Protein AF-A0A1Q3QXI0-F1 (afdb_monomer)

Radius of gyration: 13.59 Å; Cα contacts (8 Å, |Δi|>4): 104; chains: 1; bounding box: 26×28×39 Å

pLDDT: mean 72.35, std 19.9, range [29.95, 94.12]

Structure (mmCIF, N/CA/C/O backbone):
data_AF-A0A1Q3QXI0-F1
#
_entry.id   AF-A0A1Q3QXI0-F1
#
loop_
_atom_site.group_PDB
_atom_site.id
_atom_site.type_symbol
_atom_site.label_atom_id
_atom_site.label_alt_id
_atom_site.label_comp_id
_atom_site.label_asym_id
_atom_site.label_entity_id
_atom_site.label_seq_id
_atom_site.pdbx_PDB_ins_code
_atom_site.Cartn_x
_atom_site.Cartn_y
_atom_site.Cartn_z
_atom_site.occupancy
_atom_site.B_iso_or_equiv
_atom_site.auth_seq_id
_atom_site.auth_comp_id
_atom_site.auth_asym_id
_atom_site.auth_atom_id
_atom_site.pdbx_PDB_model_num
ATOM 1 N N . MET A 1 1 ? -10.590 13.897 13.357 1.00 40.12 1 MET A N 1
ATOM 2 C CA . MET A 1 1 ? -10.047 14.869 12.386 1.00 40.12 1 MET A CA 1
ATOM 3 C C . MET A 1 1 ? -10.174 14.220 11.021 1.00 40.12 1 MET A C 1
ATOM 5 O O . MET A 1 1 ? -9.720 13.094 10.891 1.00 40.12 1 MET A O 1
ATOM 9 N N . ILE A 1 2 ? -10.885 14.841 10.079 1.00 41.09 2 ILE A N 1
ATOM 10 C CA . ILE A 1 2 ? -11.033 14.317 8.714 1.00 41.09 2 ILE A CA 1
ATOM 11 C C . ILE A 1 2 ? -9.902 14.930 7.898 1.00 41.09 2 ILE A C 1
ATOM 13 O O . ILE A 1 2 ? -9.875 16.147 7.731 1.00 41.09 2 ILE A O 1
ATOM 17 N N . SER A 1 3 ? -8.960 14.113 7.442 1.00 41.44 3 SER A N 1
ATOM 18 C CA . SER A 1 3 ? -7.974 14.551 6.454 1.00 41.44 3 SER A CA 1
ATOM 19 C C . SER A 1 3 ? -8.533 14.208 5.076 1.00 41.44 3 SER A C 1
ATOM 21 O O . SER A 1 3 ? -8.919 13.069 4.860 1.00 41.44 3 SER A O 1
ATOM 23 N N . GLU A 1 4 ? -8.631 15.153 4.147 1.00 44.25 4 GLU A N 1
ATOM 24 C CA . GLU A 1 4 ? -9.014 14.862 2.756 1.00 44.25 4 GLU A CA 1
ATOM 25 C C . GLU A 1 4 ? -7.803 15.050 1.840 1.00 44.25 4 GLU A C 1
ATOM 27 O O . GLU A 1 4 ? -7.017 15.974 2.049 1.00 44.25 4 GLU A O 1
ATOM 32 N N . TYR A 1 5 ? -7.653 14.203 0.819 1.00 41.25 5 TYR A N 1
ATOM 33 C CA . TYR A 1 5 ? -6.683 14.414 -0.257 1.00 41.25 5 TYR A CA 1
ATOM 34 C C . TYR A 1 5 ? -7.327 14.237 -1.633 1.00 41.25 5 TYR A C 1
ATOM 36 O O . TYR A 1 5 ? -8.246 13.442 -1.817 1.00 41.25 5 TYR A O 1
ATOM 44 N N . GLN A 1 6 ? -6.848 15.008 -2.609 1.00 38.47 6 GLN A N 1
ATOM 45 C CA . GLN A 1 6 ? -7.313 14.982 -3.991 1.00 38.47 6 GLN A CA 1
ATOM 46 C C . GLN A 1 6 ? -6.135 14.661 -4.907 1.00 38.47 6 GLN A C 1
ATOM 48 O O . GLN A 1 6 ? -5.092 15.309 -4.850 1.00 38.47 6 GLN A O 1
ATOM 53 N N . THR A 1 7 ? -6.299 13.645 -5.742 1.00 40.31 7 THR A N 1
ATOM 54 C CA . THR A 1 7 ? -5.326 13.278 -6.778 1.00 40.31 7 THR A CA 1
ATOM 55 C C . THR A 1 7 ? -5.309 14.316 -7.902 1.00 40.31 7 THR A C 1
ATOM 57 O O . THR A 1 7 ? -6.266 15.069 -8.089 1.00 40.31 7 THR A O 1
ATOM 60 N N . SER A 1 8 ? -4.242 14.333 -8.703 1.00 34.88 8 SER A N 1
ATOM 61 C CA . SER A 1 8 ? -4.115 15.218 -9.872 1.00 34.88 8 SER A CA 1
ATOM 62 C C . SER A 1 8 ? -5.177 14.966 -10.952 1.00 34.88 8 SER A C 1
ATOM 64 O O . SER A 1 8 ? -5.515 15.881 -11.696 1.00 34.88 8 SER A O 1
ATOM 66 N N . SER A 1 9 ? -5.748 13.758 -11.007 1.00 46.75 9 SER A N 1
ATOM 67 C CA . SER A 1 9 ? -6.891 13.409 -11.863 1.00 46.75 9 SER A CA 1
ATOM 68 C C . SER A 1 9 ? -8.246 13.836 -11.283 1.00 46.75 9 SER A C 1
ATOM 70 O O . SER A 1 9 ? -9.273 13.686 -11.939 1.00 46.75 9 SER A O 1
ATOM 72 N N . GLY A 1 10 ? -8.264 14.383 -10.064 1.00 41.38 10 GLY A N 1
ATOM 73 C CA . GLY A 1 10 ? -9.452 14.930 -9.417 1.00 41.38 10 GLY A CA 1
ATOM 74 C C . GLY A 1 10 ? 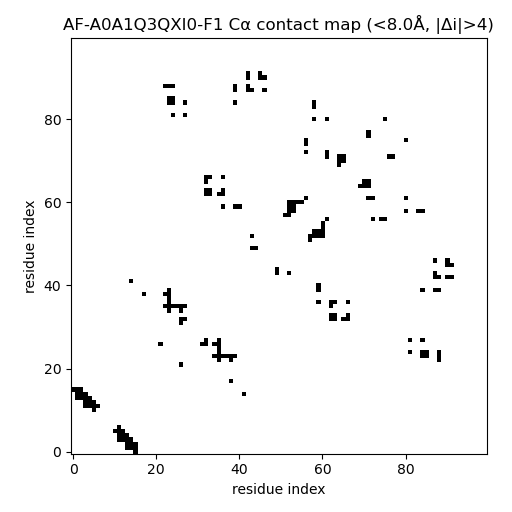-10.195 13.970 -8.488 1.00 41.38 10 GLY A C 1
ATOM 75 O O . GLY A 1 10 ? -11.165 14.392 -7.859 1.00 41.38 10 GLY A O 1
ATOM 76 N N . ALA A 1 11 ? -9.749 12.719 -8.338 1.00 40.97 11 ALA A N 1
ATOM 77 C CA . ALA A 1 11 ? -10.340 11.803 -7.363 1.00 40.97 11 ALA A CA 1
ATOM 78 C C . ALA A 1 11 ? -10.050 12.289 -5.934 1.00 40.97 11 ALA A C 1
ATOM 80 O O . ALA A 1 11 ? -8.889 12.533 -5.597 1.00 40.97 11 ALA A O 1
ATOM 81 N N . ARG A 1 12 ? -11.102 12.447 -5.124 1.00 43.16 12 ARG A N 1
ATOM 82 C CA . ARG A 1 12 ? -11.049 12.904 -3.728 1.00 43.16 12 ARG A CA 1
ATOM 83 C C . ARG A 1 12 ? -11.237 11.725 -2.783 1.00 43.16 12 ARG A C 1
ATOM 85 O O . ARG A 1 12 ? -12.123 10.905 -2.995 1.00 43.16 12 ARG A O 1
ATOM 92 N N . PHE A 1 13 ? -10.447 11.695 -1.723 1.00 45.00 13 PHE A N 1
ATOM 93 C CA . PHE A 1 13 ? -10.462 10.668 -0.692 1.00 45.00 13 PHE A CA 1
ATOM 94 C C . PHE A 1 13 ? -10.527 11.353 0.669 1.00 45.00 13 PHE A C 1
ATOM 96 O O . PHE A 1 13 ? -9.797 12.316 0.909 1.00 45.00 13 PHE A O 1
ATOM 103 N N . SER A 1 14 ? -11.395 10.875 1.556 1.00 44.44 14 SER A N 1
ATOM 104 C CA . SER A 1 14 ? -11.457 11.338 2.939 1.00 44.44 14 SER A CA 1
ATOM 105 C C . SER A 1 14 ? -10.972 10.241 3.883 1.00 44.44 14 SER A C 1
ATOM 107 O O . SER A 1 14 ? -11.430 9.102 3.855 1.00 44.44 14 SER A O 1
ATOM 109 N N . PHE A 1 15 ? -10.073 10.607 4.789 1.00 52.59 15 PHE A N 1
ATOM 110 C CA . PHE A 1 15 ? -9.661 9.815 5.944 1.00 52.59 15 PHE A CA 1
ATOM 111 C C . PHE A 1 15 ? -10.688 9.958 7.082 1.00 52.59 15 PHE A C 1
ATOM 113 O O . PHE A 1 15 ? -10.341 10.183 8.242 1.00 52.59 15 PHE A O 1
ATOM 120 N N . SER A 1 16 ? -11.978 9.874 6.752 1.00 47.16 16 SER A N 1
ATOM 121 C CA . SER A 1 16 ? -13.069 9.768 7.720 1.00 47.16 16 SER A CA 1
ATOM 122 C C . SER A 1 16 ? -13.718 8.398 7.584 1.00 47.16 16 SER A C 1
ATOM 124 O O . SER A 1 16 ? -14.532 8.200 6.688 1.00 47.16 16 SER A O 1
ATOM 126 N N . GLY A 1 17 ? -13.391 7.469 8.482 1.00 51.38 17 GLY A N 1
ATOM 127 C CA . GLY A 1 17 ? -14.161 6.229 8.610 1.00 51.38 17 GLY A CA 1
ATOM 128 C C . GLY A 1 17 ? -13.478 4.966 8.110 1.00 51.38 17 GLY A C 1
ATOM 129 O O . GLY A 1 17 ? -14.119 4.159 7.447 1.00 51.38 17 GLY A O 1
ATOM 130 N N . TRP A 1 18 ? -12.222 4.734 8.494 1.00 56.56 18 TRP A N 1
ATOM 131 C CA . TRP A 1 18 ? -11.760 3.351 8.551 1.00 56.56 18 TRP A CA 1
ATOM 132 C C . TRP A 1 18 ? -12.622 2.624 9.593 1.00 56.56 18 TRP A C 1
ATOM 134 O O . TRP A 1 18 ? -12.568 2.962 10.780 1.00 56.56 18 TRP A O 1
ATOM 144 N N . ALA A 1 19 ? -13.506 1.729 9.148 1.00 51.69 19 ALA A N 1
ATOM 145 C CA . ALA A 1 19 ? -14.425 1.042 10.042 1.00 51.69 19 ALA A CA 1
ATOM 146 C C . ALA A 1 19 ? -13.628 0.247 11.087 1.00 51.69 19 ALA A C 1
ATOM 148 O O . ALA A 1 19 ? -12.597 -0.359 10.785 1.00 51.69 19 ALA A O 1
ATOM 149 N N . ALA A 1 20 ? -14.092 0.263 12.337 1.00 48.56 20 ALA A N 1
ATOM 150 C CA . ALA A 1 20 ? -13.493 -0.566 13.372 1.00 48.56 20 ALA A CA 1
ATOM 151 C C . ALA A 1 20 ? -13.572 -2.040 12.939 1.00 48.56 20 ALA A C 1
ATOM 153 O O . ALA A 1 20 ? -14.663 -2.546 12.687 1.00 48.56 20 ALA A O 1
ATOM 154 N N . GLY A 1 21 ? -12.422 -2.712 12.850 1.00 53.34 21 GLY A N 1
ATOM 155 C CA . GLY A 1 21 ? -12.343 -4.120 12.449 1.00 53.34 21 GLY A CA 1
ATOM 156 C C . GLY A 1 21 ? -12.091 -4.368 10.963 1.00 53.34 21 GLY A C 1
ATOM 157 O O . GLY A 1 21 ? -12.061 -5.522 10.562 1.00 53.34 21 GLY A O 1
ATOM 158 N N . GLU A 1 22 ? -11.885 -3.330 10.154 1.00 67.25 22 GLU A N 1
ATOM 159 C CA . GLU A 1 22 ? -11.146 -3.505 8.907 1.00 67.25 22 GLU A CA 1
ATOM 160 C C . GLU A 1 22 ? -9.676 -3.210 9.199 1.00 67.25 22 GLU A C 1
ATOM 162 O O . GLU A 1 22 ? -9.349 -2.392 10.058 1.00 67.25 22 GLU A O 1
ATOM 167 N N . SER A 1 23 ? -8.747 -3.886 8.547 1.00 78.62 23 SER A N 1
ATOM 168 C CA . SER A 1 23 ? -7.320 -3.599 8.651 1.00 78.62 23 SER A CA 1
ATOM 169 C C . SER A 1 23 ? -6.683 -3.792 7.283 1.00 78.62 23 SER A C 1
ATOM 171 O O . SER A 1 23 ? -7.214 -4.568 6.484 1.00 78.62 23 SER A O 1
ATOM 173 N N . PRO A 1 24 ? -5.582 -3.084 6.967 1.00 86.75 24 PRO A N 1
ATOM 174 C CA . PRO A 1 24 ? -4.925 -3.235 5.673 1.00 86.75 24 PRO A CA 1
ATOM 175 C C . PRO A 1 24 ? -4.677 -4.707 5.315 1.00 86.75 24 PRO A C 1
ATOM 177 O O . PRO A 1 24 ? -4.939 -5.117 4.188 1.00 86.75 24 PRO A O 1
ATOM 180 N N .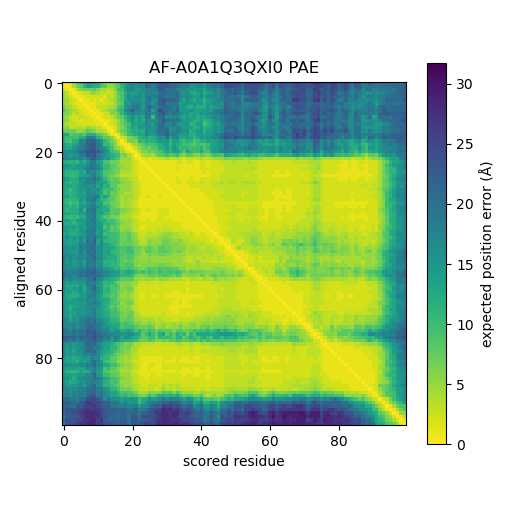 LEU A 1 25 ? -4.285 -5.527 6.297 1.00 87.56 25 LEU A N 1
ATOM 181 C CA . LEU A 1 25 ? -4.072 -6.960 6.111 1.00 87.56 25 LEU A CA 1
ATOM 182 C C . LEU A 1 25 ? -5.360 -7.737 5.802 1.00 87.56 25 LEU A C 1
ATOM 184 O O . LEU A 1 25 ? -5.353 -8.594 4.926 1.00 87.56 25 LEU A O 1
ATOM 188 N N . GLU A 1 26 ? -6.474 -7.441 6.473 1.00 86.50 26 GLU A N 1
ATOM 189 C CA . GLU A 1 26 ? -7.767 -8.080 6.172 1.00 86.50 26 GLU A CA 1
ATOM 190 C C . GLU A 1 26 ? -8.289 -7.680 4.786 1.00 86.50 26 GLU A C 1
ATOM 192 O O . GLU A 1 26 ? -8.908 -8.489 4.093 1.00 86.50 26 GLU A O 1
ATOM 197 N N . CYS A 1 27 ? -8.034 -6.446 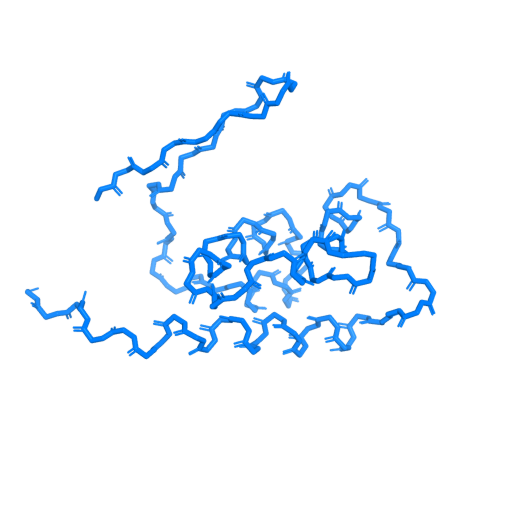4.344 1.00 88.44 27 CYS A N 1
ATOM 198 C CA . CYS A 1 27 ? -8.318 -6.024 2.972 1.00 88.44 27 CYS A CA 1
ATOM 199 C C . CYS A 1 27 ? -7.432 -6.776 1.969 1.00 88.44 27 CYS A C 1
ATOM 201 O O . CYS A 1 27 ? -7.941 -7.280 0.969 1.00 88.44 27 CYS A O 1
ATOM 203 N N . PHE A 1 28 ? -6.141 -6.938 2.273 1.00 92.31 28 PHE A N 1
ATOM 204 C CA . PHE A 1 28 ? -5.217 -7.726 1.460 1.00 92.31 28 PHE A CA 1
ATOM 205 C C . PHE A 1 28 ? -5.672 -9.188 1.318 1.00 92.31 28 PHE A C 1
ATOM 207 O O . PHE A 1 28 ? -5.758 -9.710 0.208 1.00 92.31 28 PHE A O 1
ATOM 214 N N . ASP A 1 29 ? -6.031 -9.840 2.426 1.00 90.62 29 ASP A N 1
ATOM 215 C CA . ASP A 1 29 ? -6.457 -11.246 2.447 1.00 90.62 29 ASP A CA 1
ATOM 216 C C . ASP A 1 29 ? -7.760 -11.478 1.662 1.00 90.62 29 ASP A C 1
ATOM 218 O O . ASP A 1 29 ? -7.940 -12.527 1.038 1.00 90.62 29 ASP A O 1
ATOM 222 N N . ARG A 1 30 ? -8.646 -10.474 1.626 1.00 91.56 30 ARG A N 1
ATOM 223 C CA . ARG A 1 30 ? -9.876 -10.468 0.814 1.00 91.56 30 ARG A CA 1
ATOM 224 C C . ARG A 1 30 ? -9.646 -10.081 -0.651 1.00 91.56 30 ARG A C 1
ATOM 226 O O . ARG A 1 30 ? -10.597 -10.119 -1.429 1.00 91.56 30 ARG A O 1
ATOM 233 N N . ARG A 1 31 ? -8.411 -9.738 -1.037 1.00 91.94 31 ARG A N 1
ATOM 234 C CA . ARG A 1 31 ? -8.048 -9.178 -2.353 1.00 91.94 31 ARG A CA 1
ATOM 235 C C . ARG A 1 31 ? -8.749 -7.860 -2.681 1.00 91.94 31 ARG A C 1
ATOM 237 O O . ARG A 1 31 ? -8.946 -7.520 -3.845 1.00 91.94 31 ARG A O 1
ATOM 244 N N . ASP A 1 32 ? -9.115 -7.109 -1.652 1.00 90.12 32 ASP A N 1
ATOM 245 C CA . ASP A 1 32 ? -9.628 -5.753 -1.784 1.00 90.12 32 ASP A CA 1
ATOM 246 C C . ASP A 1 32 ? -8.448 -4.776 -1.838 1.00 90.12 32 ASP A C 1
ATOM 248 O O . ASP A 1 32 ? -8.058 -4.151 -0.847 1.00 90.12 32 ASP A O 1
ATOM 252 N N . TRP A 1 33 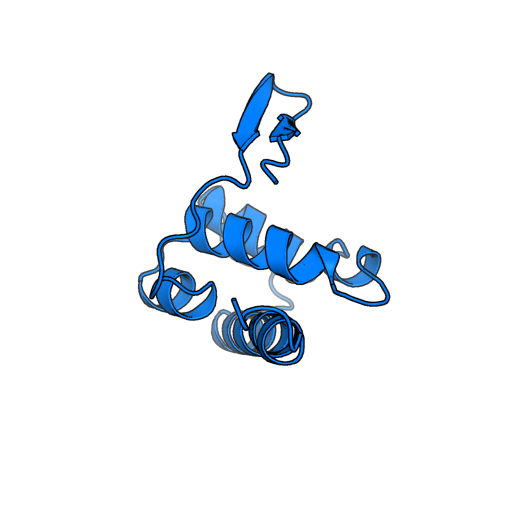? -7.818 -4.713 -3.011 1.00 91.06 33 TRP A N 1
ATOM 253 C CA . TRP A 1 33 ? -6.570 -3.979 -3.216 1.00 91.06 33 TRP A CA 1
ATOM 254 C C . TRP A 1 33 ? -6.720 -2.476 -3.023 1.00 91.06 33 TRP A C 1
ATOM 256 O O . TRP A 1 33 ? -5.815 -1.842 -2.487 1.00 91.06 33 TRP A O 1
ATOM 266 N N . LEU A 1 34 ? -7.868 -1.911 -3.400 1.00 88.25 34 LEU A N 1
ATOM 267 C CA . LEU A 1 34 ? -8.118 -0.480 -3.266 1.00 88.25 34 LEU A CA 1
ATOM 268 C C . LEU A 1 34 ? -8.228 -0.075 -1.793 1.00 88.25 34 LEU A C 1
ATOM 270 O O . LEU A 1 34 ? -7.578 0.884 -1.371 1.00 88.25 34 LEU A O 1
ATOM 274 N N . ASN A 1 35 ? -8.989 -0.826 -0.990 1.00 83.94 35 ASN A N 1
ATOM 275 C CA . ASN A 1 35 ? -9.056 -0.553 0.443 1.00 83.94 35 ASN A CA 1
ATOM 276 C C . ASN A 1 35 ? -7.740 -0.906 1.146 1.00 83.94 35 ASN A C 1
ATOM 278 O O . ASN A 1 35 ? -7.321 -0.171 2.038 1.00 83.94 35 ASN A O 1
ATOM 282 N N . CYS A 1 36 ? -7.030 -1.955 0.717 1.00 90.00 36 CYS A N 1
ATOM 283 C CA . CYS A 1 36 ? -5.691 -2.258 1.229 1.00 90.00 36 CYS A CA 1
ATOM 284 C C . CYS A 1 36 ? -4.714 -1.096 0.993 1.00 90.00 36 CYS A C 1
ATOM 286 O O . CYS A 1 36 ? -4.059 -0.650 1.936 1.00 90.00 36 CYS A O 1
ATOM 288 N N . LEU A 1 37 ? -4.651 -0.566 -0.235 1.00 90.44 37 LEU A N 1
ATOM 289 C CA . LEU A 1 37 ? -3.839 0.599 -0.590 1.00 90.44 37 LEU A CA 1
ATOM 290 C C . LEU A 1 37 ? -4.179 1.791 0.303 1.00 90.44 37 LEU A C 1
ATOM 292 O O . LEU A 1 37 ? -3.285 2.393 0.895 1.00 90.44 37 LEU A O 1
ATOM 296 N N . HIS A 1 38 ? -5.468 2.094 0.452 1.00 83.81 38 HIS A N 1
ATOM 297 C CA . HIS A 1 38 ? -5.921 3.206 1.279 1.00 83.81 38 HIS A CA 1
ATOM 298 C C . HIS A 1 38 ? -5.473 3.057 2.745 1.00 83.81 38 HIS A C 1
ATOM 300 O O . HIS A 1 38 ? -4.945 4.001 3.339 1.00 83.81 38 HIS A O 1
ATOM 306 N N . GLY A 1 39 ? -5.608 1.859 3.315 1.00 84.00 39 GLY A N 1
ATOM 307 C CA . GLY A 1 39 ? -5.170 1.574 4.680 1.00 84.00 39 GLY A CA 1
ATOM 308 C C . GLY A 1 39 ? -3.658 1.682 4.850 1.00 84.00 39 GLY A C 1
ATOM 309 O O . GLY A 1 39 ? -3.176 2.275 5.816 1.00 84.00 39 GLY A O 1
ATOM 310 N N . CYS A 1 40 ? -2.894 1.175 3.882 1.00 87.81 40 CYS A N 1
ATOM 311 C CA . CYS A 1 40 ? -1.443 1.312 3.866 1.00 87.81 40 CYS A CA 1
ATOM 312 C C . CYS A 1 40 ? -0.997 2.772 3.723 1.00 87.81 40 CYS A C 1
ATOM 314 O O . CYS A 1 40 ? -0.057 3.167 4.405 1.00 87.81 40 CYS A O 1
ATOM 316 N N . MET A 1 41 ? -1.679 3.601 2.925 1.00 86.69 41 MET A N 1
ATOM 317 C CA . MET A 1 41 ? -1.394 5.041 2.833 1.00 86.69 41 MET A CA 1
ATOM 318 C C . MET A 1 41 ? -1.617 5.758 4.170 1.00 86.69 41 MET A C 1
ATOM 320 O O . MET A 1 41 ? -0.831 6.629 4.541 1.00 86.69 41 MET A O 1
ATOM 324 N N . PHE A 1 42 ? -2.647 5.372 4.927 1.00 80.75 42 PHE A N 1
ATOM 325 C CA . PHE A 1 42 ? -2.851 5.889 6.279 1.00 80.75 42 PHE A CA 1
ATOM 326 C C . PHE A 1 42 ? -1.709 5.475 7.219 1.00 80.75 42 PHE A C 1
ATOM 328 O O . PHE A 1 42 ? -1.112 6.325 7.881 1.00 80.75 42 PHE A O 1
ATOM 335 N N . CYS A 1 43 ? -1.353 4.186 7.247 1.00 79.50 43 CYS A N 1
ATOM 336 C CA . CYS A 1 43 ? -0.245 3.684 8.064 1.00 79.50 43 CYS A CA 1
ATOM 337 C C . CYS A 1 43 ? 1.109 4.309 7.677 1.00 79.50 43 CYS A C 1
ATOM 339 O O . CYS A 1 43 ? 1.927 4.587 8.553 1.00 79.50 43 CYS A O 1
ATOM 341 N N . ALA A 1 44 ? 1.328 4.582 6.388 1.00 83.69 44 ALA A N 1
ATOM 342 C CA . ALA A 1 44 ? 2.521 5.239 5.859 1.00 83.69 44 ALA A CA 1
ATOM 343 C C . ALA A 1 44 ? 2.746 6.638 6.447 1.00 83.69 44 ALA A C 1
ATOM 345 O O . ALA A 1 44 ? 3.892 7.037 6.637 1.00 83.69 44 ALA A O 1
ATOM 346 N N . GLY A 1 45 ? 1.676 7.355 6.811 1.00 77.88 45 GLY A N 1
ATOM 347 C CA . GLY A 1 45 ? 1.769 8.651 7.492 1.00 77.88 45 GLY A CA 1
ATOM 348 C C . GLY A 1 45 ? 2.467 8.596 8.859 1.00 77.88 45 GLY A C 1
ATOM 349 O O . GLY A 1 45 ? 2.904 9.627 9.363 1.00 77.88 45 GLY A O 1
ATOM 350 N N . PHE A 1 46 ? 2.607 7.401 9.440 1.00 74.12 46 PHE A N 1
ATOM 351 C CA . PHE A 1 46 ? 3.327 7.154 10.692 1.00 74.12 46 PHE A CA 1
ATOM 352 C C . PHE A 1 46 ? 4.717 6.534 10.474 1.00 74.12 46 PHE A C 1
ATOM 354 O O . PHE A 1 46 ? 5.424 6.255 11.444 1.00 74.12 46 PHE A O 1
ATOM 361 N N . HIS A 1 47 ? 5.120 6.292 9.222 1.00 76.12 47 HIS A N 1
ATOM 362 C CA . HIS A 1 47 ? 6.426 5.728 8.900 1.00 76.12 47 HIS A CA 1
ATOM 363 C C . HIS A 1 47 ? 7.522 6.806 9.022 1.00 76.12 47 HIS A C 1
ATOM 365 O O . HIS A 1 47 ? 7.327 7.922 8.538 1.00 76.12 47 HIS A O 1
ATOM 371 N N . PRO A 1 48 ? 8.687 6.506 9.632 1.00 74.62 48 PRO A N 1
ATOM 372 C CA . PRO A 1 48 ? 9.757 7.492 9.826 1.00 74.62 48 PRO A CA 1
ATOM 373 C C . PRO A 1 48 ? 10.387 7.984 8.515 1.00 74.62 48 PRO A C 1
ATOM 375 O O . PRO A 1 48 ? 10.906 9.096 8.471 1.00 74.62 48 PRO A O 1
ATOM 378 N N . ASP A 1 49 ? 10.328 7.180 7.451 1.00 80.75 49 ASP A N 1
ATOM 379 C CA . ASP A 1 49 ? 10.716 7.593 6.100 1.00 80.75 49 ASP A CA 1
ATOM 380 C C . ASP A 1 49 ? 9.683 7.106 5.072 1.00 80.75 49 ASP A C 1
ATOM 382 O O . ASP A 1 49 ? 9.770 5.971 4.610 1.00 80.75 49 ASP A O 1
ATOM 386 N N . PRO A 1 50 ? 8.652 7.894 4.736 1.00 73.88 50 PRO A N 1
ATOM 387 C CA . PRO A 1 50 ? 7.594 7.452 3.828 1.00 73.88 50 PRO A CA 1
ATOM 388 C C . PRO A 1 50 ? 8.064 7.290 2.373 1.00 73.88 50 PRO A C 1
ATOM 390 O O . PRO A 1 50 ? 7.338 6.711 1.569 1.00 73.88 50 PRO A O 1
ATOM 393 N N . ARG A 1 51 ? 9.259 7.784 2.011 1.00 78.62 51 ARG A N 1
ATOM 394 C CA . ARG A 1 51 ? 9.766 7.729 0.629 1.00 78.62 51 ARG A CA 1
ATOM 395 C C . ARG A 1 51 ? 10.078 6.305 0.187 1.00 78.62 51 ARG A C 1
ATOM 397 O O . ARG A 1 51 ? 9.776 5.967 -0.948 1.00 78.62 51 ARG A O 1
ATOM 404 N N . THR A 1 52 ? 10.574 5.464 1.094 1.00 79.69 52 THR A N 1
ATOM 405 C CA . THR A 1 52 ? 10.875 4.050 0.809 1.00 79.69 52 THR A CA 1
ATOM 406 C C . THR A 1 52 ? 9.626 3.237 0.463 1.00 79.69 52 THR A C 1
ATOM 408 O O . THR A 1 52 ? 9.708 2.176 -0.142 1.00 79.69 52 THR A O 1
ATOM 411 N N . LEU A 1 53 ? 8.439 3.733 0.825 1.00 80.81 53 LEU A N 1
ATOM 412 C CA . LEU A 1 53 ? 7.163 3.094 0.509 1.00 80.81 53 LEU A CA 1
ATOM 413 C C . LEU A 1 53 ? 6.702 3.392 -0.927 1.00 80.81 53 LEU A C 1
ATOM 415 O O . LEU A 1 53 ? 5.800 2.712 -1.415 1.00 80.81 53 LEU A O 1
ATOM 419 N N . LEU A 1 54 ? 7.301 4.405 -1.565 1.00 77.81 54 LEU A N 1
ATOM 420 C CA . LEU A 1 54 ? 7.016 4.893 -2.919 1.00 77.81 54 LEU A CA 1
ATOM 421 C C . LEU A 1 54 ? 8.105 4.512 -3.938 1.00 77.81 54 LEU A C 1
ATOM 423 O O . LEU A 1 54 ? 7.953 4.843 -5.112 1.00 77.81 54 LEU A O 1
ATOM 427 N N . GLU A 1 55 ? 9.201 3.889 -3.495 1.00 81.12 55 GLU A N 1
ATOM 428 C CA . GLU A 1 55 ? 10.256 3.373 -4.376 1.00 81.12 55 GLU A CA 1
ATOM 429 C C . GLU A 1 55 ? 9.705 2.286 -5.313 1.00 81.12 55 GLU A C 1
ATOM 431 O O . GLU A 1 55 ? 8.652 1.699 -5.047 1.00 81.12 55 GLU A O 1
ATOM 436 N N . ASP A 1 56 ? 10.417 2.021 -6.411 1.00 66.56 56 ASP A N 1
ATOM 437 C CA . ASP A 1 56 ? 10.146 0.845 -7.240 1.00 66.56 56 ASP A CA 1
ATOM 438 C C . ASP A 1 56 ? 10.287 -0.411 -6.359 1.00 66.56 56 ASP A C 1
ATOM 440 O O . ASP A 1 56 ? 11.201 -0.495 -5.539 1.00 66.56 56 ASP A O 1
ATOM 444 N N . ASP A 1 57 ? 9.331 -1.338 -6.464 1.00 74.62 57 ASP A N 1
ATOM 445 C CA . ASP A 1 57 ? 9.125 -2.482 -5.554 1.00 74.62 57 ASP A CA 1
ATOM 446 C C . ASP A 1 57 ? 8.650 -2.122 -4.121 1.00 74.62 57 ASP A C 1
ATOM 448 O O . ASP A 1 57 ? 8.483 -2.992 -3.258 1.00 74.62 57 ASP A O 1
ATOM 452 N N . GLY A 1 58 ? 8.383 -0.841 -3.849 1.00 84.44 58 GLY A N 1
ATOM 453 C CA . GLY A 1 58 ? 7.822 -0.359 -2.591 1.00 84.44 58 GLY A CA 1
ATOM 454 C C . GLY A 1 58 ? 6.372 -0.806 -2.376 1.00 84.44 58 GLY A C 1
ATOM 455 O O . GLY A 1 58 ? 5.595 -1.002 -3.308 1.00 84.44 58 GLY A O 1
ATOM 456 N N . ILE A 1 59 ? 5.953 -0.924 -1.113 1.00 90.50 59 ILE A N 1
ATOM 457 C CA . ILE A 1 59 ? 4.608 -1.422 -0.776 1.00 90.50 59 ILE A CA 1
ATOM 458 C C . ILE A 1 59 ? 3.472 -0.631 -1.444 1.00 90.50 59 ILE A C 1
ATOM 460 O O . ILE A 1 59 ? 2.513 -1.238 -1.918 1.00 90.50 59 ILE A O 1
ATOM 464 N N . LEU A 1 60 ? 3.545 0.707 -1.488 1.00 90.25 60 LEU A N 1
ATOM 465 C CA . LEU A 1 60 ? 2.483 1.509 -2.105 1.00 90.25 60 LEU A CA 1
ATOM 466 C C . LEU A 1 60 ? 2.528 1.401 -3.631 1.00 90.25 60 LEU A C 1
ATOM 468 O O . LEU A 1 60 ? 1.468 1.405 -4.249 1.00 90.25 60 LEU A O 1
ATOM 472 N N . HIS A 1 61 ? 3.720 1.258 -4.219 1.00 89.81 61 HIS A N 1
ATOM 473 C CA . HIS A 1 61 ? 3.894 1.001 -5.649 1.00 89.81 61 HIS A CA 1
ATOM 474 C C . HIS A 1 61 ? 3.167 -0.289 -6.059 1.00 89.81 61 HIS A C 1
ATOM 476 O O . HIS A 1 61 ? 2.277 -0.265 -6.909 1.00 89.81 61 HIS A O 1
ATOM 482 N N . GLU A 1 62 ? 3.457 -1.402 -5.383 1.00 91.50 62 GLU A N 1
ATOM 483 C CA . GLU A 1 62 ? 2.854 -2.700 -5.708 1.00 91.50 62 GLU A CA 1
ATOM 484 C C . GLU A 1 62 ? 1.340 -2.737 -5.450 1.00 91.50 62 GLU A C 1
ATOM 486 O O . GLU A 1 62 ? 0.574 -3.329 -6.213 1.00 91.50 62 GLU A O 1
ATOM 491 N N . LEU A 1 63 ? 0.866 -2.067 -4.394 1.00 92.25 63 LEU A N 1
ATOM 492 C CA . LEU A 1 63 ? -0.570 -1.963 -4.124 1.00 92.25 63 LEU A CA 1
ATOM 493 C C . LEU A 1 63 ? -1.303 -1.107 -5.169 1.00 92.25 63 LEU A C 1
ATOM 495 O O . LEU A 1 63 ? -2.462 -1.395 -5.471 1.00 92.25 63 LEU A O 1
ATOM 499 N N . VAL A 1 64 ? -0.649 -0.096 -5.752 1.00 91.12 64 VAL A N 1
ATOM 500 C CA . VAL A 1 64 ? -1.195 0.666 -6.888 1.00 91.12 64 VAL A CA 1
ATOM 501 C C . VAL A 1 64 ? -1.330 -0.221 -8.125 1.00 91.12 64 VAL A C 1
ATOM 503 O O . VAL A 1 64 ? -2.371 -0.155 -8.781 1.00 91.12 64 VAL A O 1
ATOM 506 N N . HIS A 1 65 ? -0.348 -1.082 -8.420 1.00 89.94 65 HIS A N 1
ATOM 507 C CA . HIS A 1 65 ? -0.459 -2.060 -9.510 1.00 89.94 65 HIS A CA 1
ATOM 508 C C . HIS A 1 65 ? -1.674 -2.965 -9.323 1.00 89.94 65 HIS A C 1
ATOM 510 O O . HIS A 1 65 ? -2.562 -2.987 -10.177 1.00 89.94 65 HIS A O 1
ATOM 516 N N . LEU A 1 66 ? -1.780 -3.616 -8.163 1.00 92.38 66 LEU A N 1
ATOM 517 C CA . LEU A 1 66 ? -2.894 -4.516 -7.871 1.00 92.38 66 LEU A CA 1
ATOM 518 C C . LEU A 1 66 ? -4.254 -3.804 -7.918 1.00 92.38 66 LEU A C 1
ATOM 520 O O . LEU A 1 66 ? -5.203 -4.331 -8.501 1.00 92.38 66 LEU A O 1
ATOM 524 N N . ALA A 1 67 ? -4.359 -2.591 -7.366 1.00 90.12 67 ALA A N 1
ATOM 525 C CA . ALA A 1 67 ? -5.581 -1.787 -7.437 1.00 90.12 67 ALA A CA 1
ATOM 526 C C . ALA A 1 67 ? -5.934 -1.361 -8.876 1.00 90.12 67 ALA A C 1
ATOM 528 O O . ALA A 1 67 ? -7.113 -1.215 -9.199 1.00 90.12 67 ALA A O 1
ATOM 529 N N . GLY A 1 68 ? -4.931 -1.195 -9.743 1.00 88.12 68 GLY A N 1
ATOM 530 C CA . GLY A 1 68 ? -5.081 -0.928 -11.174 1.00 88.12 68 GLY A CA 1
ATOM 531 C C . GLY A 1 68 ? -5.306 -2.172 -12.043 1.00 88.12 68 GLY A C 1
ATOM 532 O O . GLY A 1 68 ? -5.443 -2.031 -13.257 1.00 88.12 68 GLY A O 1
ATOM 533 N N . GLY A 1 69 ? -5.343 -3.375 -11.457 1.00 87.44 69 GLY A N 1
ATOM 534 C CA . GLY A 1 69 ? -5.461 -4.637 -12.196 1.00 87.44 69 GLY A CA 1
ATOM 535 C C . GLY A 1 69 ? -4.188 -5.041 -12.947 1.00 87.44 69 GLY A C 1
ATOM 536 O O . GLY A 1 69 ? -4.262 -5.804 -13.908 1.00 87.44 69 GLY A O 1
ATOM 537 N N . ILE A 1 70 ? -3.0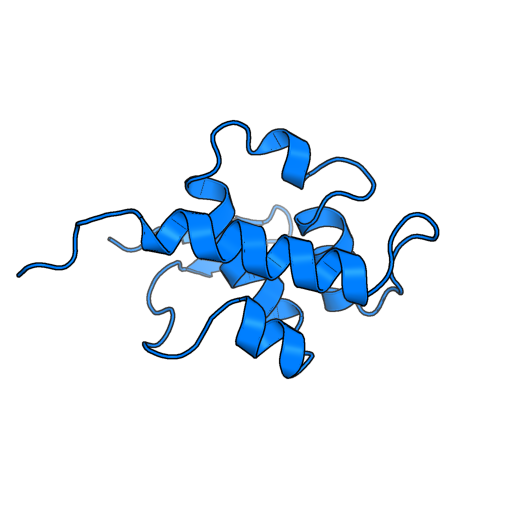40 -4.508 -12.532 1.00 89.38 70 ILE A N 1
ATOM 538 C CA . ILE A 1 70 ? -1.710 -4.832 -13.046 1.00 89.38 70 ILE A CA 1
ATOM 539 C C . ILE A 1 70 ? -1.078 -5.844 -12.086 1.00 89.38 70 ILE A C 1
ATOM 541 O O . ILE A 1 70 ? -1.164 -5.691 -10.865 1.00 89.38 70 ILE A O 1
ATOM 545 N N . ASP A 1 71 ? -0.459 -6.887 -12.635 1.00 86.25 71 ASP A N 1
ATOM 546 C CA . ASP A 1 71 ? 0.291 -7.846 -11.828 1.00 86.25 71 ASP A CA 1
ATOM 547 C C . ASP A 1 71 ? 1.491 -7.166 -11.151 1.00 86.25 71 ASP A C 1
ATOM 549 O O . ASP A 1 71 ? 2.084 -6.223 -11.675 1.00 86.25 71 ASP A O 1
ATOM 553 N N . ILE A 1 72 ? 1.850 -7.662 -9.971 1.00 83.94 72 ILE A N 1
ATOM 554 C CA . ILE A 1 72 ? 3.005 -7.179 -9.207 1.00 83.94 72 ILE A CA 1
ATOM 555 C C . ILE A 1 72 ? 4.320 -7.295 -9.990 1.00 83.94 72 ILE A C 1
ATOM 557 O O . ILE A 1 72 ? 4.483 -8.175 -10.843 1.00 83.94 72 ILE A O 1
ATOM 561 N N . CYS A 1 73 ? 5.280 -6.429 -9.665 1.00 76.12 73 CYS A N 1
ATOM 562 C CA . CYS A 1 73 ? 6.593 -6.426 -10.302 1.00 76.12 73 CYS A CA 1
ATOM 563 C C . CYS A 1 73 ? 7.347 -7.740 -10.068 1.00 76.12 73 CYS A C 1
ATOM 565 O O . CYS A 1 73 ? 7.206 -8.401 -9.040 1.00 76.12 73 CYS A O 1
ATOM 567 N N . THR A 1 74 ? 8.224 -8.103 -11.008 1.00 69.00 74 THR A N 1
ATOM 568 C CA . THR A 1 74 ? 8.982 -9.368 -10.986 1.00 69.00 74 THR A CA 1
ATOM 569 C C . THR A 1 74 ? 9.942 -9.515 -9.805 1.00 69.00 74 THR A C 1
ATOM 571 O O . THR A 1 74 ? 10.417 -10.622 -9.550 1.00 69.00 74 THR A O 1
ATOM 574 N N . HIS A 1 75 ? 10.259 -8.426 -9.103 1.00 74.69 75 HIS A N 1
ATOM 575 C CA . HIS A 1 75 ? 11.143 -8.430 -7.934 1.00 74.69 75 HIS A CA 1
ATOM 576 C C . HIS A 1 75 ? 10.381 -8.550 -6.607 1.00 74.69 75 HIS A C 1
ATOM 578 O O . HIS A 1 75 ? 11.005 -8.701 -5.557 1.00 74.69 75 HIS A O 1
ATOM 584 N N . SER A 1 76 ? 9.045 -8.559 -6.649 1.00 79.06 76 SER A N 1
ATOM 585 C CA . SER A 1 76 ? 8.177 -8.780 -5.497 1.00 79.06 76 SER A CA 1
ATOM 586 C C . SER A 1 76 ? 7.257 -9.981 -5.732 1.00 79.06 76 SER A C 1
ATOM 588 O O . SER A 1 76 ? 7.108 -10.497 -6.839 1.00 79.06 76 SER A O 1
ATOM 590 N N . ASN A 1 77 ? 6.658 -10.498 -4.664 1.00 88.44 77 ASN A N 1
ATOM 591 C CA . ASN A 1 77 ? 5.617 -11.518 -4.755 1.00 88.44 77 ASN A CA 1
ATOM 592 C C . ASN A 1 77 ? 4.498 -11.216 -3.746 1.00 88.44 77 ASN A C 1
ATOM 594 O O . ASN A 1 77 ? 4.708 -10.487 -2.777 1.00 88.44 77 ASN A O 1
ATOM 598 N N . LEU A 1 78 ? 3.305 -11.791 -3.944 1.00 91.56 78 LEU A N 1
ATOM 599 C CA . LEU A 1 78 ? 2.150 -11.522 -3.074 1.00 91.56 78 LEU A CA 1
ATOM 600 C C . LEU A 1 78 ? 2.404 -11.877 -1.601 1.00 91.56 78 LEU A C 1
ATOM 602 O O . LEU A 1 78 ? 1.811 -11.255 -0.726 1.00 91.56 78 LEU A O 1
ATOM 606 N N . VAL A 1 79 ? 3.272 -12.854 -1.316 1.00 91.88 79 VAL A N 1
ATOM 607 C CA . VAL A 1 79 ? 3.624 -13.233 0.063 1.00 91.88 79 VAL A CA 1
ATOM 608 C C . VAL A 1 79 ? 4.478 -12.143 0.706 1.00 91.88 79 VAL A C 1
ATOM 610 O O . VAL A 1 79 ? 4.133 -11.657 1.779 1.00 91.88 79 VAL A O 1
ATOM 613 N N . ALA A 1 80 ? 5.534 -11.701 0.020 1.00 89.94 80 ALA A N 1
ATOM 614 C CA . ALA A 1 80 ? 6.392 -10.615 0.484 1.00 89.94 80 ALA A CA 1
ATOM 615 C C . ALA A 1 80 ? 5.596 -9.316 0.679 1.00 89.94 80 ALA A C 1
ATOM 617 O O . ALA A 1 80 ? 5.715 -8.664 1.715 1.00 89.94 80 ALA A O 1
ATOM 618 N N . LEU A 1 81 ? 4.712 -8.990 -0.270 1.00 92.19 81 LEU A N 1
ATOM 619 C CA . LEU A 1 81 ? 3.852 -7.815 -0.179 1.00 92.19 81 LEU A CA 1
ATOM 620 C C . LEU A 1 81 ? 2.900 -7.893 1.023 1.00 92.19 81 LEU A C 1
ATOM 622 O O . LEU A 1 81 ? 2.754 -6.917 1.758 1.00 92.19 81 LEU A O 1
ATOM 626 N N . ARG A 1 82 ? 2.298 -9.061 1.275 1.00 94.12 82 ARG A N 1
ATOM 627 C CA . ARG A 1 82 ? 1.451 -9.295 2.452 1.00 94.12 82 ARG A CA 1
ATOM 628 C C . ARG A 1 82 ? 2.208 -9.067 3.763 1.00 94.12 82 ARG A C 1
ATOM 630 O O . ARG A 1 82 ? 1.673 -8.443 4.681 1.00 94.12 82 ARG A O 1
ATOM 637 N N 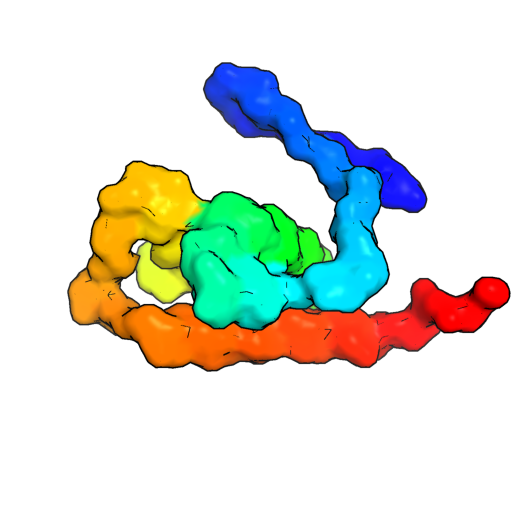. ASP A 1 83 ? 3.445 -9.547 3.856 1.00 91.25 83 ASP A N 1
ATOM 638 C CA . ASP A 1 83 ? 4.291 -9.365 5.041 1.00 91.25 83 ASP A CA 1
ATOM 639 C C . ASP A 1 83 ? 4.670 -7.891 5.248 1.00 91.25 83 ASP A C 1
ATOM 641 O O . ASP A 1 83 ? 4.681 -7.395 6.383 1.00 91.25 83 ASP A O 1
ATOM 645 N N . SER A 1 84 ? 4.902 -7.150 4.160 1.00 90.31 84 SER A N 1
ATOM 646 C CA . SER A 1 84 ? 5.083 -5.697 4.209 1.00 90.31 84 SER A CA 1
ATOM 647 C C . SER A 1 84 ? 3.818 -4.984 4.702 1.00 90.31 84 SER A C 1
ATOM 649 O O . SER A 1 84 ? 3.919 -4.096 5.552 1.00 90.31 84 SER A O 1
ATOM 651 N N . VAL A 1 85 ? 2.626 -5.389 4.242 1.00 90.56 85 VAL A N 1
ATOM 652 C CA . VAL A 1 85 ? 1.334 -4.847 4.710 1.00 90.56 85 VAL A CA 1
ATOM 653 C C . VAL A 1 85 ? 1.155 -5.073 6.210 1.00 90.56 85 VAL A C 1
ATOM 655 O O . VAL A 1 85 ? 0.828 -4.132 6.938 1.00 90.56 85 VAL A O 1
ATOM 658 N N . LEU A 1 86 ? 1.429 -6.286 6.700 1.00 87.25 86 LEU A N 1
ATOM 659 C CA . LEU A 1 86 ? 1.380 -6.595 8.131 1.00 87.25 86 LEU A CA 1
ATOM 660 C C . LEU A 1 86 ? 2.367 -5.727 8.924 1.00 87.25 86 LEU A C 1
ATOM 662 O O . LEU A 1 86 ? 1.993 -5.142 9.943 1.00 87.25 86 LEU A O 1
ATOM 666 N N . THR A 1 87 ? 3.611 -5.620 8.456 1.00 85.62 87 THR A N 1
ATOM 667 C CA . THR A 1 87 ? 4.649 -4.797 9.098 1.00 85.62 87 THR A CA 1
ATOM 668 C C . THR A 1 87 ? 4.200 -3.346 9.231 1.00 85.62 87 THR A C 1
ATOM 670 O O . THR A 1 87 ? 4.245 -2.778 10.324 1.00 85.62 87 THR A O 1
ATOM 673 N N . LEU A 1 88 ? 3.703 -2.766 8.137 1.00 83.31 88 LEU A N 1
ATOM 674 C CA . LEU A 1 88 ? 3.233 -1.386 8.090 1.00 83.31 88 LEU A CA 1
ATOM 675 C C . LEU A 1 88 ? 2.014 -1.167 9.006 1.00 83.31 88 LEU A C 1
ATOM 677 O O . LEU A 1 88 ? 1.958 -0.179 9.737 1.00 83.31 88 LEU A O 1
ATOM 681 N N . GLN A 1 89 ? 1.076 -2.118 9.050 1.00 81.25 89 GLN A N 1
ATOM 682 C CA . GLN A 1 89 ? -0.076 -2.089 9.958 1.00 81.25 89 GLN A CA 1
ATOM 683 C C . GLN A 1 89 ? 0.335 -2.100 11.441 1.00 81.25 89 GLN A C 1
ATOM 685 O O . GLN A 1 89 ? -0.273 -1.409 12.266 1.00 81.25 89 GLN A O 1
ATOM 690 N N . LEU A 1 90 ? 1.354 -2.881 11.811 1.00 75.81 90 LEU A N 1
ATOM 691 C CA . LEU A 1 90 ? 1.816 -2.985 13.199 1.00 75.81 90 LEU A CA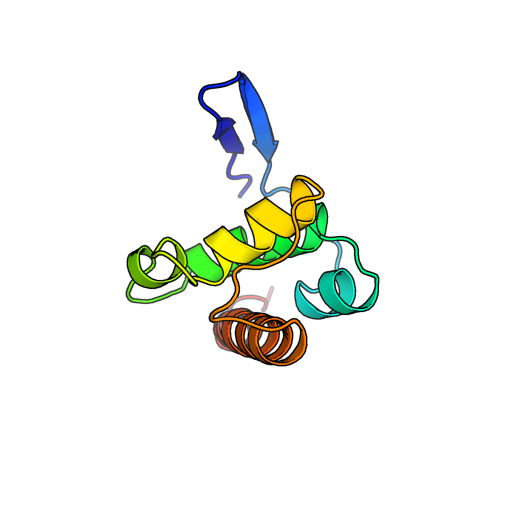 1
ATOM 692 C C . LEU A 1 90 ? 2.439 -1.685 13.729 1.00 75.81 90 LEU A C 1
ATOM 694 O O . LEU A 1 90 ? 2.435 -1.481 14.946 1.00 75.81 90 LEU A O 1
ATOM 698 N N . LEU A 1 91 ? 2.907 -0.787 12.854 1.00 69.00 91 LEU A N 1
ATOM 699 C CA . LEU A 1 91 ? 3.418 0.528 13.257 1.00 69.00 91 LEU A CA 1
ATOM 700 C C . LEU A 1 91 ? 2.330 1.392 13.910 1.00 69.00 91 LEU A C 1
ATOM 702 O O . LEU A 1 91 ? 2.595 2.062 14.905 1.00 69.00 91 LEU A O 1
ATOM 706 N N . VAL A 1 92 ? 1.087 1.309 13.426 1.00 62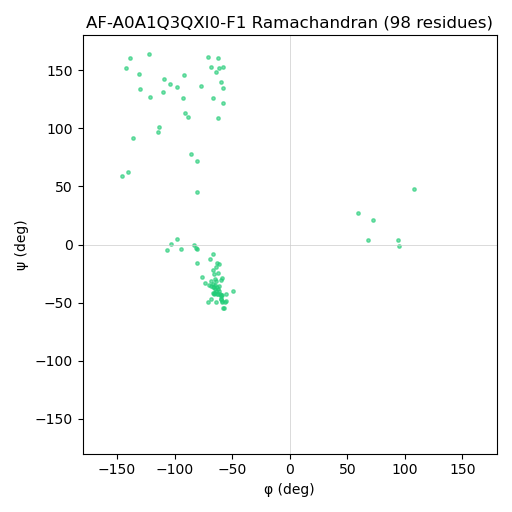.81 92 VAL A N 1
ATOM 707 C CA . VAL A 1 92 ? -0.044 2.091 13.959 1.00 62.81 92 VAL A CA 1
ATOM 708 C C . VAL A 1 92 ? -0.567 1.528 15.287 1.00 62.81 92 VAL A C 1
ATOM 710 O O . VAL A 1 92 ? -1.032 2.283 16.140 1.00 62.81 92 VAL A O 1
ATOM 713 N N . L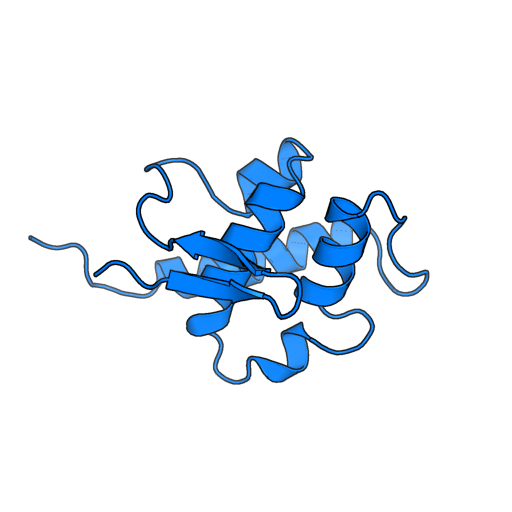YS A 1 93 ? -0.421 0.218 15.545 1.00 51.97 93 LYS A N 1
ATOM 714 C CA . LYS A 1 93 ? -0.836 -0.403 16.824 1.00 51.97 93 LYS A CA 1
ATOM 715 C C . LYS A 1 93 ? -0.017 0.059 18.042 1.00 51.97 93 LYS A C 1
ATOM 717 O O . LYS A 1 93 ? -0.385 -0.273 19.166 1.00 51.97 93 LYS A O 1
ATOM 722 N N . ARG A 1 94 ? 1.073 0.813 17.851 1.00 42.88 94 ARG A N 1
ATOM 723 C CA . ARG A 1 94 ? 1.925 1.338 18.935 1.00 42.88 94 ARG A CA 1
ATOM 724 C C . ARG A 1 94 ? 1.633 2.786 19.342 1.00 42.88 94 ARG A C 1
ATOM 726 O O . ARG A 1 94 ? 2.339 3.293 20.206 1.00 42.88 94 ARG A O 1
ATOM 733 N N . SER A 1 95 ? 0.606 3.438 18.796 1.00 36.16 95 SER A N 1
ATOM 734 C CA . SER A 1 95 ? 0.185 4.771 19.251 1.00 36.16 95 SER A CA 1
ATOM 735 C C . SER A 1 95 ? -0.833 4.663 20.401 1.00 36.16 95 SER A C 1
ATOM 737 O O . SER A 1 95 ? -1.972 4.255 20.167 1.00 36.16 95 SER A O 1
ATOM 739 N N . PRO A 1 96 ? -0.468 5.017 21.651 1.00 33.56 96 PRO A N 1
ATOM 740 C CA . PRO A 1 96 ? -1.374 4.982 22.792 1.00 33.56 96 PRO A CA 1
ATOM 741 C C . PRO A 1 96 ? -2.250 6.239 22.790 1.00 33.56 96 PRO A C 1
ATOM 743 O O . PRO A 1 96 ? -2.053 7.138 23.597 1.00 33.56 96 PRO A O 1
ATOM 746 N N . THR A 1 97 ? -3.206 6.343 21.873 1.00 44.31 97 THR A N 1
ATOM 747 C CA . THR A 1 97 ? -4.165 7.460 21.871 1.00 44.31 97 THR A CA 1
ATOM 748 C C . THR A 1 97 ? -5.539 7.020 21.385 1.00 44.31 97 THR A C 1
ATOM 750 O O . THR A 1 97 ? -6.085 7.568 20.439 1.00 44.31 97 THR A O 1
ATOM 753 N N . TYR A 1 98 ? -6.124 6.053 22.091 1.00 38.28 98 TYR A N 1
ATOM 754 C CA . TYR A 1 98 ? -7.580 5.905 22.192 1.00 38.28 98 TYR A CA 1
ATOM 755 C C . TYR A 1 98 ? -7.946 5.506 23.626 1.00 38.28 98 TYR A C 1
ATOM 757 O O . TYR A 1 98 ? -8.447 4.419 23.886 1.00 38.28 98 TYR A O 1
ATOM 765 N N . ALA A 1 99 ? -7.628 6.387 24.573 1.00 29.95 99 ALA A N 1
ATOM 766 C CA . ALA A 1 99 ? -8.294 6.426 25.865 1.00 29.95 99 ALA A CA 1
ATOM 767 C C . ALA A 1 99 ? -9.044 7.759 25.923 1.00 29.95 99 ALA A C 1
ATOM 769 O O . ALA A 1 99 ? -8.436 8.797 26.169 1.00 29.95 99 ALA A O 1
ATOM 770 N N . ASN A 1 100 ? -10.330 7.714 25.591 1.00 32.94 100 ASN A N 1
ATOM 771 C CA . ASN A 1 100 ? -11.359 8.654 26.024 1.00 32.94 100 ASN A CA 1
ATOM 772 C C . ASN A 1 100 ? -12.660 7.868 26.125 1.00 32.94 100 ASN A C 1
ATOM 774 O O . ASN A 1 100 ? -13.014 7.228 25.110 1.00 32.94 100 ASN A O 1
#

Solvent-accessible surface area (backbone atoms only — not comparable to full-atom values): 6047 Å² total; per-residue (Å²): 128,72,51,71,52,67,47,96,89,63,57,72,46,66,61,66,74,83,55,90,90,68,46,36,50,60,25,48,77,70,65,36,31,58,61,16,38,53,40,46,56,58,34,39,75,74,44,96,64,53,64,65,36,62,33,90,89,10,64,56,44,41,30,49,29,48,49,70,75,37,79,65,55,93,92,55,48,75,65,60,50,50,52,50,41,46,55,45,53,55,62,57,76,70,62,95,77,87,86,128

Foldseek 3Di:
DWDWDADPVGDIDIPPDPDPPDALLNCLVVLVLVVNLVRLVVLLVLDPDSVQCVDQQHLNVQSVCSNVVHHGDPVDDSVRSSVVSVVSRVSVVPDPPDDD

Sequence (100 aa):
MISEYQTSSGARFSFSGWAAGESPLECFDRRDWLNCLHGCMFCAGFHPDPRTLLEDDGILHELVHLAGGIDICTHSNLVALRDSVLTLQLLVKRSPTYAN

Secondary structure (DSSP, 8-state):
---EEE-TT--EEE-----BTB-HHHHHHTT-HHHHHHHHHHHHTT-S-GGGGSSTT-HHHHHHHHHTTPPPPTT--HHHHHHHHHHHHHHHTT------

Nearest PDB structures (foldseek):
  3o1q-assembly2_B  TM=3.842E-01  e=5.057E+00  Helicobacter pylori
  3o1q-assembly1_A  TM=3.967E-01  e=6.075E+00  Helicobacter pylori
  7vfx-assembly1_R  TM=2.049E-01  e=3.504E+00  Homo sapiens

Mean predicted aligned error: 9.32 Å